Protein AF-A0A523LT31-F1 (afdb_monomer)

Mean predicted aligned error: 3.36 Å

Radius of gyration: 15.94 Å; Cα contacts (8 Å, |Δi|>4): 197; chains: 1; bounding box: 47×34×38 Å

Structure (mmCIF, N/CA/C/O backbone):
data_AF-A0A523LT31-F1
#
_entry.id   AF-A0A523LT31-F1
#
loop_
_atom_site.group_PDB
_atom_site.id
_atom_site.type_symbol
_atom_site.label_atom_id
_atom_site.label_alt_id
_atom_site.label_comp_id
_atom_site.label_asym_id
_atom_site.label_entity_id
_atom_site.label_seq_id
_atom_site.pdbx_PDB_ins_code
_atom_site.Cartn_x
_atom_site.Cartn_y
_atom_site.Cartn_z
_atom_site.occupancy
_atom_site.B_iso_or_equiv
_atom_site.auth_seq_id
_atom_site.auth_comp_id
_atom_site.auth_asym_id
_atom_site.auth_atom_id
_atom_site.pdbx_PDB_model_num
ATOM 1 N N . MET A 1 1 ? -12.543 -2.338 18.936 1.00 85.88 1 MET A N 1
ATOM 2 C CA . MET A 1 1 ? -11.211 -1.776 18.639 1.00 85.88 1 MET A CA 1
ATOM 3 C C . MET A 1 1 ? -11.388 -0.788 17.491 1.00 85.88 1 MET A C 1
ATOM 5 O O . MET A 1 1 ? -12.251 -1.069 16.662 1.00 85.88 1 MET A O 1
ATOM 9 N N . PRO A 1 2 ? -10.708 0.372 17.472 1.00 97.12 2 PRO A N 1
ATOM 10 C CA . PRO A 1 2 ? -10.739 1.282 16.323 1.00 97.12 2 PRO A CA 1
ATOM 11 C C . PRO A 1 2 ? -10.339 0.580 15.017 1.00 97.12 2 PRO A C 1
ATOM 13 O O . PRO A 1 2 ? -9.555 -0.372 15.040 1.00 97.12 2 PRO A O 1
ATOM 16 N N . ARG A 1 3 ? -10.891 1.044 13.889 1.00 98.00 3 ARG A N 1
ATOM 17 C CA . ARG A 1 3 ? -10.539 0.555 12.548 1.00 98.00 3 ARG A CA 1
ATOM 18 C C . ARG A 1 3 ? -9.826 1.655 11.780 1.00 98.00 3 ARG A C 1
ATOM 20 O O . ARG A 1 3 ? -10.287 2.796 11.763 1.00 98.00 3 ARG A O 1
ATOM 27 N N . PHE A 1 4 ? -8.753 1.284 11.105 1.00 98.62 4 PHE A N 1
ATOM 28 C CA . PHE A 1 4 ? -7.973 2.163 10.251 1.00 98.62 4 PHE A CA 1
ATOM 29 C C . PHE A 1 4 ? -7.865 1.580 8.847 1.00 98.62 4 PHE A C 1
ATOM 31 O O . PHE A 1 4 ? -8.011 0.371 8.641 1.00 98.62 4 PHE A O 1
ATOM 38 N N . VAL A 1 5 ? -7.563 2.449 7.889 1.00 98.50 5 VAL A N 1
ATOM 39 C CA . VAL A 1 5 ? -6.997 2.049 6.606 1.00 98.50 5 VAL A CA 1
ATOM 40 C C . VAL A 1 5 ? -5.638 2.708 6.408 1.00 98.50 5 VAL A C 1
ATOM 42 O O . VAL A 1 5 ? -5.495 3.911 6.629 1.00 98.50 5 VAL A O 1
ATOM 45 N N . LEU A 1 6 ? -4.651 1.923 5.985 1.00 98.62 6 LEU A N 1
ATOM 46 C CA . LEU A 1 6 ? -3.401 2.436 5.431 1.00 98.62 6 LEU A CA 1
ATOM 47 C C . LEU A 1 6 ? -3.541 2.461 3.912 1.00 98.62 6 LEU A C 1
ATOM 49 O O . LEU A 1 6 ? -3.808 1.426 3.295 1.00 98.62 6 LEU A O 1
ATOM 53 N N . ILE A 1 7 ? -3.380 3.641 3.322 1.00 98.50 7 ILE A N 1
ATOM 54 C CA . ILE A 1 7 ? -3.450 3.848 1.876 1.00 98.50 7 ILE A CA 1
ATOM 55 C C . ILE A 1 7 ? -2.063 4.210 1.366 1.00 98.50 7 ILE A C 1
ATOM 57 O O . ILE A 1 7 ? -1.440 5.120 1.907 1.00 98.50 7 ILE A O 1
ATOM 61 N N . GLY A 1 8 ? -1.617 3.547 0.299 1.00 98.12 8 GLY A N 1
ATOM 62 C CA . GLY A 1 8 ? -0.441 3.934 -0.477 1.00 98.12 8 GLY A CA 1
ATOM 63 C C . GLY A 1 8 ? -0.821 4.271 -1.917 1.00 98.12 8 GLY A C 1
ATOM 64 O O . GLY A 1 8 ? -1.510 3.500 -2.578 1.00 98.12 8 GLY A O 1
ATOM 65 N N . LEU A 1 9 ? -0.369 5.421 -2.408 1.00 98.31 9 LEU A N 1
ATOM 66 C CA . LEU A 1 9 ? -0.466 5.838 -3.807 1.00 98.31 9 LEU A CA 1
ATOM 67 C C . LEU A 1 9 ? 0.872 5.545 -4.485 1.00 98.31 9 LEU A C 1
ATOM 69 O O . LEU A 1 9 ? 1.896 6.136 -4.124 1.00 98.31 9 LEU A O 1
ATOM 73 N N . CYS A 1 10 ? 0.875 4.601 -5.418 1.00 97.94 10 CYS A N 1
ATOM 74 C CA . CYS A 1 10 ? 2.067 3.879 -5.842 1.00 97.94 10 CYS A CA 1
ATOM 75 C C . CYS A 1 10 ? 2.223 3.848 -7.368 1.00 97.94 10 CYS A C 1
ATOM 77 O O . CYS A 1 10 ? 1.265 3.644 -8.106 1.00 97.94 10 CYS A O 1
ATOM 79 N N . GLU A 1 11 ? 3.460 3.976 -7.841 1.00 98.00 11 GLU A N 1
ATOM 80 C CA . GLU A 1 11 ? 3.819 3.887 -9.260 1.00 98.00 11 GLU A CA 1
ATOM 81 C C . GLU A 1 11 ? 5.023 2.969 -9.470 1.00 98.00 11 GLU A C 1
ATOM 83 O O . GLU A 1 11 ? 5.916 2.931 -8.609 1.00 98.00 11 GLU A O 1
ATOM 88 N N . PRO A 1 12 ? 5.137 2.305 -10.635 1.00 97.50 12 PRO A N 1
ATOM 89 C CA . PRO A 1 12 ? 6.437 1.834 -11.083 1.00 97.50 12 PRO A CA 1
ATOM 90 C C . PRO A 1 12 ? 7.387 3.042 -11.221 1.00 97.50 12 PRO A C 1
ATOM 92 O O . PRO A 1 12 ? 6.965 4.105 -11.685 1.00 97.50 12 PRO A O 1
ATOM 95 N N . PRO A 1 13 ? 8.677 2.925 -10.853 1.00 96.25 13 PRO A N 1
ATOM 96 C CA . PRO A 1 13 ? 9.609 4.050 -10.986 1.00 96.25 13 PRO A CA 1
ATOM 97 C C . PRO A 1 13 ? 9.786 4.548 -12.430 1.00 96.25 13 PRO A C 1
ATOM 99 O O . PRO A 1 13 ? 10.067 5.723 -12.662 1.00 96.25 13 PRO A O 1
ATOM 102 N N . SER A 1 14 ? 9.597 3.662 -13.408 1.00 96.00 14 SER A N 1
ATOM 103 C CA . SER A 1 14 ? 9.569 3.969 -14.838 1.00 96.00 14 SER A CA 1
ATOM 104 C C . SER A 1 14 ? 8.782 2.896 -15.599 1.00 96.00 14 SER A C 1
ATOM 106 O O . SER A 1 14 ? 8.530 1.815 -15.065 1.00 96.00 14 SER A O 1
ATOM 108 N N . ALA A 1 15 ? 8.422 3.165 -16.860 1.00 94.94 15 ALA A N 1
ATOM 109 C CA . ALA A 1 15 ? 7.714 2.196 -17.703 1.00 94.94 15 ALA A CA 1
ATOM 110 C C . ALA A 1 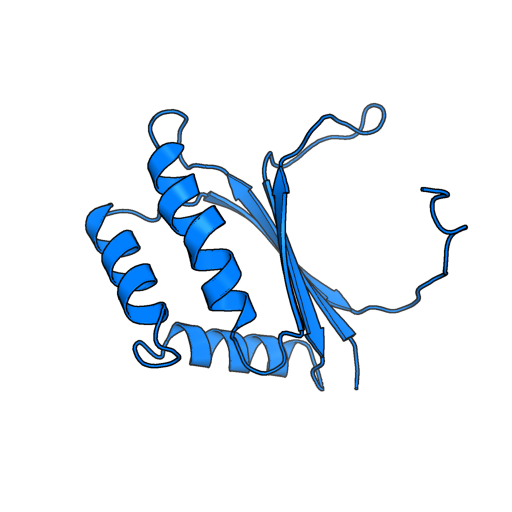15 ? 8.504 0.884 -17.892 1.00 94.94 15 ALA A C 1
ATOM 112 O O . ALA A 1 15 ? 7.926 -0.199 -17.812 1.00 94.94 15 ALA A O 1
ATOM 113 N N . ASP A 1 16 ? 9.830 0.967 -18.047 1.00 96.31 16 ASP A N 1
ATOM 114 C CA . ASP A 1 16 ? 10.705 -0.203 -18.221 1.00 96.31 16 ASP A CA 1
ATOM 115 C C . ASP A 1 16 ? 10.815 -1.063 -16.948 1.00 96.31 16 ASP A C 1
ATOM 117 O O . ASP A 1 16 ? 11.224 -2.223 -16.999 1.00 96.31 16 ASP A O 1
ATOM 121 N N . GLN A 1 17 ? 10.417 -0.519 -15.794 1.00 96.12 17 GLN A N 1
ATOM 122 C CA . GLN A 1 17 ? 10.434 -1.208 -14.503 1.00 96.12 17 GLN A CA 1
ATOM 123 C C . GLN A 1 17 ? 9.063 -1.759 -14.090 1.00 96.12 17 GLN A C 1
ATOM 125 O O . GLN A 1 17 ? 8.937 -2.275 -12.980 1.00 96.12 17 GLN A O 1
ATOM 130 N N . GLN A 1 18 ? 8.052 -1.726 -14.969 1.00 97.62 18 GLN A N 1
ATOM 131 C CA . GLN A 1 18 ? 6.713 -2.249 -14.667 1.00 97.62 18 GLN A CA 1
ATOM 132 C C . GLN A 1 18 ? 6.748 -3.709 -14.199 1.00 97.62 18 GLN A C 1
ATOM 134 O O . GLN A 1 18 ? 6.148 -4.030 -13.185 1.00 97.62 18 GLN A O 1
ATOM 139 N N . ALA A 1 19 ? 7.498 -4.583 -14.878 1.00 97.44 19 ALA A N 1
ATOM 140 C CA . ALA A 1 19 ? 7.566 -5.996 -14.500 1.00 97.44 19 ALA A CA 1
ATOM 141 C C . ALA A 1 19 ? 8.196 -6.212 -13.110 1.00 97.44 19 ALA A C 1
ATOM 143 O O . ALA A 1 19 ? 7.804 -7.122 -12.387 1.00 97.44 19 ALA A O 1
ATOM 144 N N . GLN A 1 20 ? 9.156 -5.364 -12.725 1.00 97.38 20 GLN A N 1
ATOM 145 C CA . GLN A 1 20 ? 9.793 -5.416 -11.404 1.00 97.38 20 GLN A CA 1
ATOM 146 C C . GLN A 1 20 ? 8.827 -4.934 -10.320 1.00 97.38 20 GLN A C 1
ATOM 148 O O . GLN A 1 20 ? 8.725 -5.546 -9.259 1.00 97.38 20 GLN A O 1
ATOM 153 N N . PHE A 1 21 ? 8.096 -3.854 -10.614 1.00 98.12 21 PHE A N 1
ATOM 154 C CA . PHE A 1 21 ? 7.019 -3.351 -9.772 1.00 98.12 21 PHE A CA 1
ATOM 155 C C . PHE A 1 21 ? 5.920 -4.403 -9.596 1.00 98.12 21 PHE A C 1
ATOM 157 O O . PHE A 1 21 ? 5.518 -4.662 -8.471 1.00 98.12 21 PHE A O 1
ATOM 164 N N . ASP A 1 22 ? 5.471 -5.064 -10.661 1.00 98.19 22 ASP A N 1
ATOM 165 C CA . ASP A 1 22 ? 4.440 -6.101 -10.567 1.00 98.19 22 ASP A CA 1
ATOM 166 C C . ASP A 1 22 ? 4.930 -7.283 -9.711 1.00 98.19 22 ASP A C 1
ATOM 168 O O . ASP A 1 22 ? 4.264 -7.668 -8.749 1.00 98.19 22 ASP A O 1
ATOM 172 N N . GLU A 1 23 ? 6.139 -7.793 -9.981 1.00 98.00 23 GLU A N 1
ATOM 173 C CA . GLU A 1 23 ? 6.714 -8.932 -9.249 1.00 98.00 23 GLU A CA 1
ATOM 174 C C . GLU A 1 23 ? 6.926 -8.625 -7.759 1.00 98.00 23 GLU A C 1
ATOM 176 O O . GLU A 1 23 ? 6.725 -9.499 -6.911 1.00 98.00 23 GLU A O 1
ATOM 181 N N . TRP A 1 24 ? 7.381 -7.418 -7.422 1.00 98.00 24 TRP A N 1
ATOM 182 C CA . TRP A 1 24 ? 7.689 -7.064 -6.039 1.00 98.00 24 TRP A CA 1
ATOM 183 C C . TRP A 1 24 ? 6.507 -6.449 -5.306 1.00 98.00 24 TRP A C 1
ATOM 185 O O . TRP A 1 24 ? 6.172 -6.894 -4.213 1.00 98.00 24 TRP A O 1
ATOM 195 N N . PHE A 1 25 ? 5.874 -5.427 -5.875 1.00 97.94 25 PHE A N 1
ATOM 196 C CA . PHE A 1 25 ? 4.797 -4.698 -5.220 1.00 97.94 25 PHE A CA 1
ATOM 197 C C . PHE A 1 25 ? 3.497 -5.499 -5.268 1.00 97.94 25 PHE A C 1
ATOM 199 O O . PHE A 1 25 ? 3.009 -5.917 -4.221 1.00 97.94 25 PHE A O 1
ATOM 206 N N . VAL A 1 26 ? 2.966 -5.751 -6.468 1.00 97.81 26 VAL A N 1
ATOM 207 C CA . VAL A 1 26 ? 1.631 -6.348 -6.659 1.00 97.81 26 VAL A CA 1
ATOM 208 C C . VAL A 1 26 ? 1.580 -7.784 -6.135 1.00 97.81 26 VAL A C 1
ATOM 210 O O . VAL A 1 26 ? 0.677 -8.119 -5.368 1.00 97.81 26 VAL A O 1
ATOM 213 N N . ASP A 1 27 ? 2.567 -8.605 -6.494 1.00 97.19 27 ASP A N 1
ATOM 214 C CA . ASP A 1 27 ? 2.551 -10.041 -6.199 1.00 97.19 27 ASP A CA 1
ATOM 215 C C . ASP A 1 27 ? 3.094 -10.406 -4.810 1.00 97.19 27 ASP A C 1
ATOM 217 O O . ASP A 1 27 ? 2.819 -11.502 -4.320 1.00 97.19 27 ASP A O 1
ATOM 221 N N . GLN A 1 28 ? 3.897 -9.539 -4.178 1.00 97.56 28 GLN A N 1
ATOM 222 C CA . GLN A 1 28 ? 4.602 -9.889 -2.935 1.00 97.56 28 GLN A CA 1
ATOM 223 C C . GLN A 1 28 ? 4.381 -8.886 -1.802 1.00 97.56 28 GLN A C 1
ATOM 225 O O . GLN A 1 28 ? 3.985 -9.294 -0.713 1.00 97.56 28 GLN A O 1
ATOM 230 N N . HIS A 1 29 ? 4.615 -7.592 -2.022 1.00 97.62 29 HIS A N 1
ATOM 231 C CA . HIS A 1 29 ? 4.591 -6.572 -0.969 1.00 97.62 29 HIS A CA 1
ATOM 232 C C . HIS A 1 29 ? 3.211 -6.423 -0.320 1.00 97.62 29 HIS A C 1
ATOM 234 O O . HIS A 1 29 ? 3.108 -6.291 0.903 1.00 97.62 29 HIS A O 1
ATOM 240 N N . ILE A 1 30 ? 2.146 -6.484 -1.129 1.00 98.06 30 ILE A N 1
ATOM 241 C CA . ILE A 1 30 ? 0.770 -6.413 -0.621 1.00 98.06 30 ILE A CA 1
ATOM 242 C C . ILE A 1 30 ? 0.460 -7.605 0.282 1.00 98.06 30 ILE A C 1
ATOM 244 O O . ILE A 1 30 ? -0.113 -7.426 1.357 1.00 98.06 30 ILE A O 1
ATOM 248 N N . GLU A 1 31 ? 0.848 -8.819 -0.120 1.00 98.06 31 GLU A N 1
ATOM 249 C CA . GLU A 1 31 ? 0.652 -10.002 0.720 1.00 98.06 31 GLU A CA 1
ATOM 250 C C . GLU A 1 31 ? 1.496 -9.909 1.994 1.00 98.06 31 GLU A C 1
ATOM 252 O O . GLU A 1 31 ? 0.970 -10.128 3.082 1.00 98.06 31 GLU A O 1
ATOM 257 N N . ASP A 1 32 ? 2.773 -9.551 1.865 1.00 97.88 32 ASP A N 1
ATOM 258 C CA . ASP A 1 32 ? 3.719 -9.429 2.975 1.00 97.88 32 ASP A CA 1
ATOM 259 C C . ASP A 1 32 ? 3.209 -8.483 4.064 1.00 97.88 32 ASP A C 1
ATOM 261 O O . ASP A 1 32 ? 3.171 -8.852 5.239 1.00 97.88 32 ASP A O 1
ATOM 265 N N . THR A 1 33 ? 2.726 -7.309 3.662 1.00 97.88 33 THR A N 1
ATOM 266 C CA . THR A 1 33 ? 2.134 -6.324 4.573 1.00 97.88 33 THR A CA 1
ATOM 267 C C . THR A 1 33 ? 0.819 -6.834 5.165 1.00 97.88 33 THR A C 1
ATOM 269 O O . THR A 1 33 ? 0.584 -6.696 6.361 1.00 97.88 33 THR A O 1
ATOM 272 N N . ALA A 1 34 ? -0.023 -7.506 4.373 1.00 98.12 34 ALA A N 1
ATOM 273 C CA . ALA A 1 34 ? -1.286 -8.073 4.852 1.00 98.12 34 ALA A CA 1
ATOM 274 C C . ALA A 1 34 ? -1.117 -9.226 5.859 1.00 98.12 34 ALA A C 1
ATOM 276 O O . ALA A 1 34 ? -2.090 -9.605 6.508 1.00 98.12 34 ALA A O 1
ATOM 277 N N . LYS A 1 35 ? 0.078 -9.821 5.973 1.00 98.31 35 LYS A N 1
ATOM 278 C CA . LYS A 1 35 ? 0.387 -10.832 6.999 1.00 98.31 35 LYS A CA 1
ATOM 279 C C . LYS A 1 35 ? 0.813 -10.233 8.341 1.00 98.31 35 LYS A C 1
ATOM 281 O O . LYS A 1 35 ? 0.921 -10.987 9.307 1.00 98.31 35 LYS A O 1
ATOM 286 N N . CYS A 1 36 ? 1.037 -8.922 8.408 1.00 98.25 36 CYS A N 1
ATOM 287 C CA . CYS A 1 36 ? 1.359 -8.221 9.643 1.00 98.25 36 CYS A CA 1
ATOM 288 C C . CYS A 1 36 ? 0.245 -8.416 10.696 1.00 98.25 36 CYS A C 1
ATOM 290 O O . CYS A 1 36 ? -0.940 -8.391 10.349 1.00 98.25 36 CYS A O 1
ATOM 292 N N . PRO A 1 37 ? 0.575 -8.611 11.988 1.00 96.75 37 PRO A N 1
ATOM 293 C CA . PRO A 1 37 ? -0.425 -8.610 13.048 1.00 96.75 37 PRO A CA 1
ATOM 294 C C . PRO A 1 37 ? -1.292 -7.350 12.987 1.00 96.75 37 PRO A C 1
ATOM 296 O O . PRO A 1 37 ? -0.795 -6.277 12.668 1.00 96.75 37 PRO A O 1
ATOM 299 N N . ASN A 1 38 ? -2.579 -7.484 13.318 1.00 95.44 38 ASN A N 1
ATOM 300 C CA . ASN A 1 38 ? -3.598 -6.423 13.266 1.00 95.44 38 ASN A CA 1
ATOM 301 C C . ASN A 1 38 ? -4.094 -6.043 11.856 1.00 95.44 38 ASN A C 1
ATOM 303 O O . ASN A 1 38 ? -5.113 -5.358 11.743 1.00 95.44 38 ASN A O 1
ATOM 307 N N . PHE A 1 39 ? -3.448 -6.519 10.787 1.00 98.25 39 PHE A N 1
ATOM 308 C CA . PHE A 1 39 ? -3.914 -6.318 9.415 1.00 98.25 39 PHE A CA 1
ATOM 309 C C . PHE A 1 39 ? -4.965 -7.375 9.060 1.00 98.25 39 PHE A C 1
ATOM 311 O O . PHE A 1 39 ? -4.748 -8.579 9.174 1.00 98.25 39 PHE A O 1
ATOM 318 N N . ILE A 1 40 ? -6.136 -6.912 8.630 1.00 98.12 40 ILE A N 1
ATOM 319 C CA . ILE A 1 40 ? -7.299 -7.747 8.305 1.00 98.12 40 ILE A CA 1
ATOM 320 C C . ILE A 1 40 ? -7.238 -8.182 6.843 1.00 98.12 40 ILE A C 1
ATOM 322 O O . ILE A 1 40 ? -7.533 -9.329 6.501 1.00 98.12 40 ILE A O 1
ATOM 326 N N . ARG A 1 41 ? -6.887 -7.240 5.964 1.00 98.38 41 ARG A N 1
ATOM 327 C CA . ARG A 1 41 ? -6.870 -7.437 4.517 1.00 98.38 41 ARG A CA 1
ATOM 328 C C . ARG A 1 41 ? -5.943 -6.422 3.869 1.00 98.38 41 ARG A C 1
ATOM 330 O O . ARG A 1 41 ? -6.061 -5.238 4.149 1.00 98.38 41 ARG A O 1
ATOM 337 N N . GLY A 1 42 ? -5.090 -6.881 2.958 1.00 98.50 42 GLY A N 1
ATOM 338 C CA . GLY A 1 42 ? -4.426 -6.028 1.974 1.00 98.50 42 GLY A CA 1
ATOM 339 C C . GLY A 1 42 ? -5.072 -6.178 0.605 1.00 98.50 42 GLY A C 1
ATOM 340 O O . GLY A 1 42 ? -5.594 -7.238 0.250 1.00 98.50 42 GLY A O 1
ATOM 341 N N . SER A 1 43 ? -5.092 -5.107 -0.169 1.00 98.62 43 SER A N 1
ATOM 342 C CA . SER A 1 43 ? -5.567 -5.096 -1.549 1.00 98.62 43 SER A CA 1
ATOM 343 C C . SER A 1 43 ? -4.786 -4.057 -2.338 1.00 98.62 43 SER A C 1
ATOM 345 O O . SER A 1 43 ? -4.367 -3.040 -1.792 1.00 98.62 43 SER A O 1
ATOM 347 N N . VAL A 1 44 ? -4.599 -4.312 -3.628 1.00 98.56 44 VAL A N 1
ATOM 348 C CA . VAL A 1 44 ? -4.049 -3.340 -4.571 1.00 98.56 44 VAL A CA 1
ATOM 349 C C . VAL A 1 44 ? -5.013 -3.178 -5.728 1.00 98.56 44 VAL A C 1
ATOM 351 O O . VAL A 1 44 ? -5.590 -4.147 -6.221 1.00 98.56 44 VAL A O 1
ATOM 354 N N . PHE A 1 45 ? -5.204 -1.934 -6.135 1.00 98.44 45 PHE A N 1
ATOM 355 C CA . PHE A 1 45 ? -6.098 -1.535 -7.203 1.00 98.44 45 PHE A CA 1
ATOM 356 C C . PHE A 1 45 ? -5.295 -0.801 -8.261 1.00 98.44 45 PHE A C 1
ATOM 358 O O . PHE A 1 45 ? -4.413 -0.006 -7.943 1.00 98.44 45 PHE A O 1
ATOM 365 N N . LYS A 1 46 ? -5.638 -1.048 -9.522 1.00 98.12 46 LYS A N 1
ATOM 366 C CA . LYS A 1 46 ? -5.134 -0.283 -10.656 1.00 98.12 46 LYS A CA 1
ATOM 367 C C . LYS A 1 46 ? -6.183 0.738 -11.074 1.00 98.12 46 LYS A C 1
ATOM 369 O O . LYS A 1 46 ? -7.356 0.390 -11.242 1.00 98.12 46 LYS A O 1
ATOM 374 N N . LEU A 1 47 ? -5.766 1.984 -11.264 1.00 97.75 47 LEU A N 1
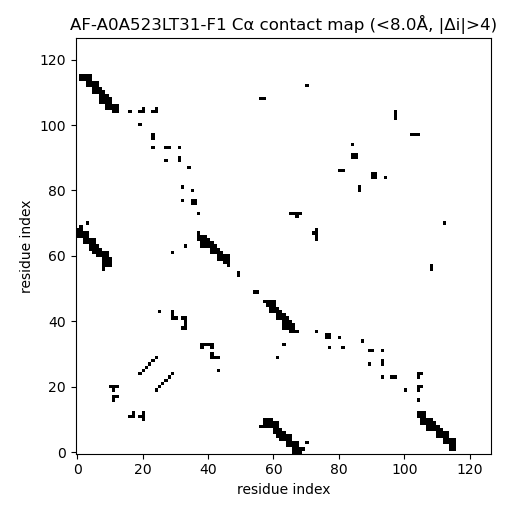ATOM 375 C CA . LEU A 1 47 ? -6.616 3.041 -11.792 1.00 97.75 47 LEU A CA 1
ATOM 376 C C . LEU A 1 47 ? -7.155 2.621 -13.164 1.00 97.75 47 LEU A C 1
ATOM 378 O O . LEU A 1 47 ? -6.393 2.324 -14.082 1.00 97.75 47 LEU A O 1
ATOM 382 N N . SER A 1 48 ? -8.480 2.601 -13.295 1.00 97.19 48 SER A N 1
ATOM 383 C CA . SER A 1 48 ? -9.162 2.263 -14.554 1.00 97.19 48 SER A CA 1
ATOM 384 C C . SER A 1 48 ? -9.711 3.490 -15.290 1.00 97.19 48 SER A C 1
ATOM 386 O O . SER A 1 48 ? -10.143 3.382 -16.432 1.00 97.19 48 SER A O 1
ATOM 388 N N . GLY A 1 49 ? -9.687 4.660 -14.650 1.00 94.62 49 GLY A N 1
ATOM 389 C CA . GLY A 1 49 ? -10.119 5.929 -15.223 1.00 94.62 49 GLY A CA 1
ATOM 390 C C . GLY A 1 49 ? -10.368 6.981 -14.139 1.00 94.62 49 GLY A C 1
ATOM 391 O O . GLY A 1 49 ? -10.529 6.619 -12.970 1.00 94.62 49 GLY A O 1
ATOM 392 N N . PRO A 1 50 ? -10.385 8.273 -14.503 1.00 94.81 50 PRO A N 1
ATOM 393 C CA . PRO A 1 50 ? -10.723 9.348 -13.580 1.00 94.81 50 PRO A CA 1
ATOM 394 C C . PRO A 1 50 ? -12.215 9.330 -13.226 1.00 94.81 50 PRO A C 1
ATOM 396 O O . PRO A 1 50 ? -13.051 8.804 -13.966 1.00 94.81 50 PRO A O 1
ATOM 399 N N . HIS A 1 51 ? -12.556 9.945 -12.097 1.00 92.75 51 HIS A N 1
ATOM 400 C CA . HIS A 1 51 ? -13.936 10.260 -11.750 1.00 92.75 51 HIS A CA 1
ATOM 401 C C . HIS A 1 51 ? -14.176 11.755 -11.958 1.00 92.75 51 HIS A C 1
ATOM 403 O O . HIS A 1 51 ? -13.553 12.574 -11.281 1.00 92.75 51 HIS A O 1
ATOM 409 N N . LEU A 1 52 ? -15.093 12.095 -12.872 1.00 93.62 52 LEU A N 1
ATOM 410 C CA . LEU A 1 52 ? -15.309 13.475 -13.326 1.00 93.62 52 LEU A CA 1
ATOM 411 C C . LEU A 1 52 ? -13.983 14.092 -13.821 1.00 93.62 52 LEU A C 1
ATOM 413 O O . LEU A 1 52 ? -13.141 13.382 -14.367 1.00 93.62 52 LEU A O 1
ATOM 417 N N . ASP A 1 53 ? -13.795 15.391 -13.595 1.00 92.25 53 ASP A N 1
ATOM 418 C CA . ASP A 1 53 ? -12.580 16.135 -13.941 1.00 92.25 53 ASP A CA 1
ATOM 419 C C . ASP A 1 53 ? -11.570 16.189 -12.775 1.00 92.25 53 ASP A C 1
ATOM 421 O O . ASP A 1 53 ? -10.736 17.092 -12.696 1.00 92.25 53 ASP A O 1
ATOM 425 N N . GLY A 1 54 ? -11.674 15.259 -11.819 1.00 89.94 54 GLY A N 1
ATOM 426 C CA . GLY A 1 54 ? -10.770 15.188 -10.673 1.00 89.94 54 GLY A CA 1
ATOM 427 C C . GLY A 1 54 ? -9.361 14.733 -11.061 1.00 89.94 54 GLY A C 1
ATOM 428 O O . GLY A 1 54 ? -9.188 13.872 -11.925 1.00 89.94 54 GLY A O 1
ATOM 429 N N . GLU A 1 55 ? -8.345 15.275 -10.383 1.00 92.44 55 GLU A N 1
ATOM 430 C CA . GLU A 1 55 ? -6.960 14.833 -10.555 1.00 92.44 55 GLU A CA 1
ATOM 431 C C . GLU A 1 55 ? -6.774 13.3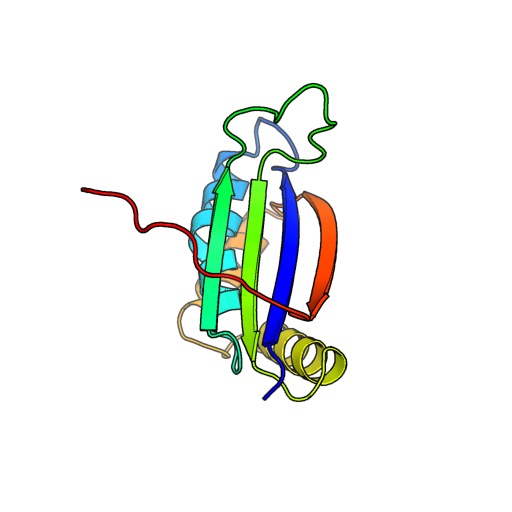99 -10.042 1.00 92.44 55 GLU A C 1
ATOM 433 O O . GLU A 1 55 ? -7.129 13.063 -8.910 1.00 92.44 55 GLU A O 1
ATOM 438 N N . THR A 1 56 ? -6.158 12.554 -10.868 1.00 93.88 56 THR A N 1
ATOM 439 C CA . THR A 1 56 ? -5.715 11.216 -10.475 1.00 93.88 56 THR A CA 1
ATOM 440 C C . THR A 1 56 ? -4.219 11.242 -10.191 1.00 93.88 56 THR A C 1
ATOM 442 O O . THR A 1 56 ? -3.406 11.283 -11.112 1.00 93.88 56 THR A O 1
ATOM 445 N N . VAL A 1 57 ? -3.861 11.207 -8.908 1.00 93.31 57 VAL A N 1
ATOM 446 C CA . VAL A 1 57 ? -2.471 11.366 -8.444 1.00 93.31 57 VAL A CA 1
ATOM 447 C C . VAL A 1 57 ? -1.610 10.128 -8.718 1.00 93.31 57 VAL A C 1
ATOM 449 O O . VAL A 1 57 ? -0.389 10.242 -8.830 1.00 93.31 57 VAL A O 1
ATOM 452 N N . SER A 1 58 ? -2.224 8.940 -8.807 1.00 97.00 58 SER A N 1
ATOM 453 C CA . SER A 1 58 ? -1.491 7.696 -9.029 1.00 97.00 58 SER A CA 1
ATOM 454 C C . SER A 1 58 ? -2.295 6.606 -9.751 1.00 97.00 58 SER A C 1
ATOM 456 O O . SER A 1 58 ? -3.517 6.529 -9.623 1.00 97.00 58 SER A O 1
ATOM 458 N N . GLY A 1 59 ? -1.592 5.760 -10.504 1.00 97.25 59 GLY A N 1
ATOM 459 C CA . GLY A 1 59 ? -2.064 4.614 -11.264 1.00 97.25 59 GLY A CA 1
ATOM 460 C C . GLY A 1 59 ? -2.267 3.344 -10.440 1.00 97.25 59 GLY A C 1
ATOM 461 O O . GLY A 1 59 ? -3.027 2.481 -10.881 1.00 97.25 59 GLY A O 1
ATOM 462 N N . TYR A 1 60 ? -1.667 3.230 -9.250 1.00 98.44 60 TYR A N 1
ATOM 463 C CA . TYR A 1 60 ? -1.959 2.148 -8.307 1.00 98.44 60 TYR A CA 1
ATOM 464 C C . TYR A 1 60 ? -2.273 2.677 -6.907 1.00 98.44 60 TYR A C 1
ATOM 466 O O . TYR A 1 60 ? -1.696 3.658 -6.437 1.00 98.44 60 TYR A O 1
ATOM 474 N N . LEU A 1 61 ? -3.185 1.984 -6.226 1.00 98.25 61 LEU A N 1
ATOM 475 C CA . LEU A 1 61 ? -3.561 2.238 -4.840 1.00 98.25 61 LEU A CA 1
ATOM 476 C C . LEU A 1 61 ? -3.447 0.941 -4.045 1.00 98.25 61 LEU A C 1
ATOM 478 O O . LEU A 1 61 ? -4.126 -0.032 -4.372 1.00 98.25 61 LEU A O 1
ATOM 482 N N . SER A 1 62 ? -2.625 0.920 -2.999 1.00 98.56 62 SER A N 1
ATOM 483 C CA . SER A 1 62 ? -2.696 -0.107 -1.960 1.00 98.56 62 SER A CA 1
ATOM 484 C C . SER A 1 62 ? -3.649 0.335 -0.855 1.00 98.56 62 SER A C 1
ATOM 486 O O . SER A 1 62 ? -3.717 1.512 -0.500 1.00 98.56 62 SER A O 1
ATOM 488 N N . LEU A 1 63 ? -4.410 -0.619 -0.332 1.00 98.69 63 LEU A N 1
ATOM 489 C CA . LEU A 1 63 ? -5.326 -0.430 0.781 1.00 98.69 63 LEU A CA 1
ATOM 490 C C . LEU A 1 63 ? -5.146 -1.586 1.750 1.00 98.69 63 LEU A C 1
ATOM 492 O O . LEU A 1 63 ? -5.310 -2.748 1.370 1.00 98.69 63 LEU A O 1
ATOM 496 N N . TYR A 1 64 ? -4.862 -1.254 3.001 1.00 98.75 64 TYR A N 1
ATOM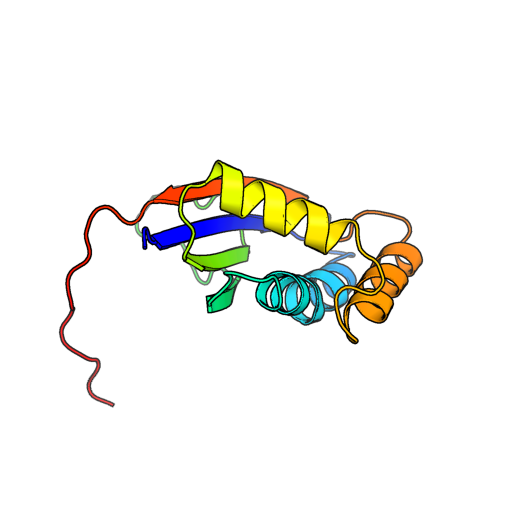 497 C CA . TYR A 1 64 ? -4.817 -2.217 4.086 1.00 98.75 64 TYR A CA 1
ATOM 498 C C . TYR A 1 64 ? -5.846 -1.862 5.143 1.00 98.75 64 TYR A C 1
ATOM 500 O O . TYR A 1 64 ? -5.809 -0.766 5.690 1.00 98.75 64 TYR A O 1
ATOM 508 N N . GLU A 1 65 ? -6.752 -2.785 5.437 1.00 98.62 65 GLU A N 1
ATOM 509 C CA . GLU A 1 65 ? -7.684 -2.673 6.557 1.00 98.62 65 GLU A CA 1
ATOM 510 C C . GLU A 1 65 ? -7.004 -3.162 7.834 1.00 98.62 65 GLU A C 1
ATOM 512 O O . GLU A 1 65 ? -6.449 -4.264 7.851 1.00 98.62 65 GLU A O 1
ATOM 517 N N . VAL A 1 66 ? -7.069 -2.372 8.905 1.00 98.62 66 VAL A N 1
ATOM 518 C CA . VAL A 1 66 ? -6.339 -2.632 10.153 1.00 98.62 66 VAL A CA 1
ATOM 519 C C . VAL A 1 66 ? -7.242 -2.393 11.361 1.00 98.62 66 VAL A C 1
ATOM 521 O O . VAL A 1 66 ? -8.026 -1.443 11.388 1.00 98.62 66 VAL A O 1
ATOM 524 N N . GLU A 1 67 ? -7.122 -3.241 12.377 1.00 98.38 67 GLU A N 1
ATOM 525 C CA . GLU A 1 67 ? -7.750 -3.053 13.689 1.00 98.38 67 GLU A CA 1
ATOM 526 C C . GLU A 1 67 ? -6.681 -2.917 14.764 1.00 98.38 67 GLU A C 1
ATOM 528 O O . GLU A 1 67 ? -5.973 -3.871 15.064 1.00 98.38 67 GLU A O 1
ATOM 533 N N . ALA A 1 68 ? -6.568 -1.731 15.357 1.00 97.94 68 ALA A N 1
ATOM 534 C CA . ALA A 1 68 ? -5.551 -1.440 16.361 1.00 97.94 68 ALA A CA 1
ATOM 535 C C . ALA A 1 68 ? -6.079 -0.451 17.414 1.00 97.94 68 ALA A C 1
ATOM 537 O O . ALA A 1 68 ? -7.043 0.270 17.152 1.00 97.94 68 ALA A O 1
ATOM 538 N N . PRO A 1 69 ? -5.470 -0.381 18.611 1.00 97.88 69 PRO A N 1
ATOM 539 C CA . PRO A 1 69 ? -5.827 0.614 19.623 1.00 97.88 69 PRO A CA 1
ATOM 540 C C . PRO A 1 69 ? -5.614 2.073 19.184 1.00 97.88 69 PRO A C 1
ATOM 542 O O . PRO A 1 69 ? -6.381 2.935 19.607 1.00 97.88 69 PRO A O 1
ATOM 545 N N . SER A 1 70 ? -4.601 2.349 18.354 1.00 98.19 70 SER A N 1
ATOM 546 C CA . SER A 1 70 ? -4.306 3.666 17.769 1.00 98.19 7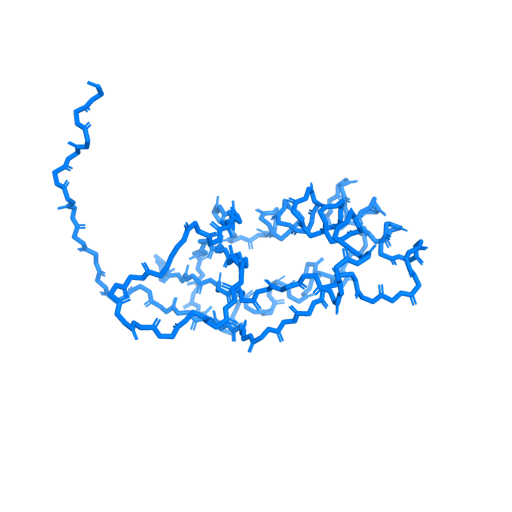0 SER A CA 1
ATOM 547 C C . SER A 1 70 ? -3.496 3.524 16.471 1.00 98.19 70 SER A C 1
ATOM 549 O O . SER A 1 70 ? -3.006 2.429 16.174 1.00 98.19 70 SER A O 1
ATOM 551 N N . TYR A 1 71 ? -3.330 4.616 15.709 1.00 97.12 71 TYR A N 1
ATOM 552 C CA . TYR A 1 71 ? -2.478 4.587 14.514 1.00 97.12 71 TYR A CA 1
ATOM 553 C C . TYR A 1 71 ? -0.999 4.403 14.885 1.00 97.12 71 TYR A C 1
ATOM 555 O O . TYR A 1 71 ? -0.287 3.714 14.166 1.00 97.12 71 TYR A O 1
ATOM 563 N N . GLU A 1 72 ? -0.536 4.958 16.011 1.00 98.38 72 GLU A N 1
ATOM 564 C CA . GLU A 1 72 ? 0.851 4.799 16.466 1.00 98.38 72 GLU A CA 1
ATOM 565 C C . GLU A 1 72 ? 1.178 3.335 16.757 1.00 98.38 72 GLU A C 1
ATOM 567 O O . GLU A 1 72 ? 2.260 2.862 16.420 1.00 98.38 72 GLU A O 1
ATOM 572 N N . GLU A 1 73 ? 0.236 2.604 17.354 1.00 98.19 73 GLU A N 1
ATOM 573 C CA . GLU A 1 73 ? 0.407 1.179 17.621 1.00 98.19 73 GLU A CA 1
ATOM 574 C C . GLU A 1 73 ? 0.395 0.360 16.324 1.00 98.19 73 GLU A C 1
ATOM 576 O O . GLU A 1 73 ? 1.207 -0.551 16.166 1.00 98.19 73 GLU A O 1
ATOM 581 N N . ALA A 1 74 ? -0.479 0.702 15.372 1.00 97.94 74 ALA A N 1
ATOM 582 C CA . ALA A 1 74 ? -0.492 0.065 14.057 1.00 97.94 74 ALA A CA 1
ATOM 583 C C . ALA A 1 74 ? 0.826 0.295 13.295 1.00 97.94 74 ALA A C 1
ATOM 585 O O . ALA A 1 74 ? 1.404 -0.652 12.762 1.00 97.94 74 ALA A O 1
ATOM 586 N N . GLU A 1 75 ? 1.326 1.532 13.297 1.00 98.25 75 GLU A N 1
ATOM 587 C CA . GLU A 1 75 ? 2.589 1.929 12.670 1.00 98.25 75 GLU A CA 1
ATOM 588 C C . GLU A 1 75 ? 3.787 1.233 13.329 1.00 98.25 75 GLU A C 1
ATOM 590 O O . GLU A 1 75 ? 4.652 0.693 12.642 1.00 98.25 75 GLU A O 1
ATOM 595 N N . ARG A 1 76 ? 3.828 1.175 14.666 1.00 98.50 76 ARG A N 1
ATOM 596 C CA . ARG A 1 76 ? 4.877 0.465 15.411 1.00 98.50 76 ARG A CA 1
ATOM 597 C C . ARG A 1 76 ? 4.925 -1.016 15.033 1.00 98.50 76 ARG A C 1
ATOM 599 O O . ARG A 1 76 ? 5.996 -1.528 14.717 1.00 98.50 76 ARG A O 1
ATOM 606 N N . VAL A 1 77 ? 3.775 -1.691 15.043 1.00 98.25 77 VAL A N 1
ATOM 607 C CA . VAL A 1 77 ? 3.671 -3.120 14.703 1.00 98.25 77 VAL A CA 1
ATOM 608 C C . VAL A 1 77 ? 4.061 -3.375 13.246 1.00 98.25 77 VAL A C 1
ATOM 610 O O . VAL A 1 77 ? 4.764 -4.348 12.970 1.00 98.25 77 VAL A O 1
ATOM 613 N N . LEU A 1 78 ? 3.660 -2.498 12.320 1.00 98.25 78 LEU A N 1
ATOM 614 C CA . LEU A 1 78 ? 4.060 -2.592 10.916 1.00 98.25 78 LEU A CA 1
ATOM 615 C C . LEU A 1 78 ? 5.576 -2.448 10.745 1.00 98.25 78 LEU A C 1
ATOM 617 O O . LEU A 1 78 ? 6.183 -3.249 10.035 1.00 98.25 78 LEU A O 1
ATOM 621 N N . ASN A 1 79 ? 6.192 -1.470 11.406 1.00 98.19 79 ASN A N 1
ATOM 622 C CA . ASN A 1 79 ? 7.635 -1.254 11.319 1.00 98.19 79 ASN A CA 1
ATOM 623 C C . ASN A 1 79 ? 8.417 -2.444 11.896 1.00 98.19 79 ASN A C 1
ATOM 625 O O . ASN A 1 79 ? 9.293 -2.983 11.225 1.00 98.19 79 ASN A O 1
ATOM 629 N N . GLU A 1 80 ? 8.032 -2.953 13.0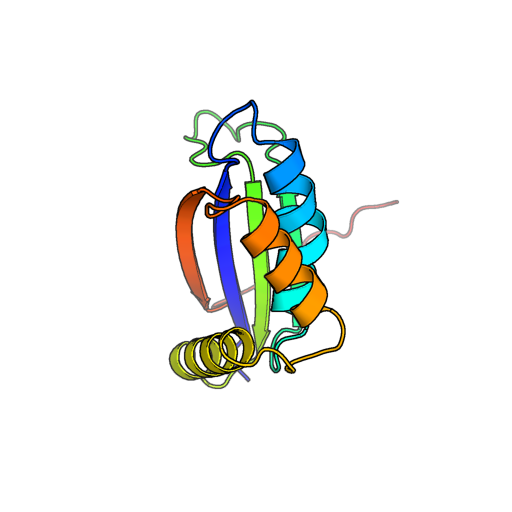71 1.00 98.19 80 GLU A N 1
ATOM 630 C CA . GLU A 1 80 ? 8.640 -4.163 13.652 1.00 98.19 80 GLU A CA 1
ATOM 631 C C . GLU A 1 80 ? 8.478 -5.396 12.749 1.00 98.19 80 GLU A C 1
ATOM 633 O O . GLU A 1 80 ? 9.385 -6.225 12.637 1.00 98.19 80 GLU A O 1
ATOM 638 N N . TRP A 1 81 ? 7.327 -5.522 12.082 1.00 97.69 81 TRP A N 1
ATOM 639 C CA . TRP A 1 81 ? 7.079 -6.579 11.106 1.00 97.69 81 TRP A CA 1
ATOM 640 C C . TRP A 1 81 ? 8.006 -6.474 9.893 1.00 97.69 81 TRP A C 1
ATOM 642 O O . TRP A 1 81 ? 8.575 -7.477 9.460 1.00 97.69 81 TRP A O 1
ATOM 652 N N . GLN A 1 82 ? 8.173 -5.269 9.349 1.00 95.00 82 GLN A N 1
ATOM 653 C CA . GLN A 1 82 ? 9.036 -5.029 8.196 1.00 95.00 82 GLN A CA 1
ATOM 654 C C . GLN A 1 82 ? 10.521 -5.208 8.549 1.00 95.00 82 GLN A C 1
ATOM 656 O O . GLN A 1 82 ? 11.277 -5.763 7.747 1.00 95.00 82 GLN A O 1
ATOM 661 N N . ASP A 1 83 ? 10.939 -4.843 9.754 1.00 96.19 83 ASP A N 1
ATOM 662 C CA . ASP A 1 83 ? 12.324 -5.018 10.198 1.00 96.19 83 ASP A CA 1
ATOM 663 C C . ASP A 1 83 ? 12.689 -6.487 10.469 1.00 96.19 83 ASP A C 1
ATOM 665 O O . ASP A 1 83 ? 13.867 -6.849 10.460 1.00 96.19 83 ASP A O 1
ATOM 669 N N . ASN A 1 84 ? 11.701 -7.365 10.668 1.00 96.81 84 ASN A N 1
ATOM 670 C CA . ASN A 1 84 ? 11.929 -8.780 10.935 1.00 96.81 84 ASN A CA 1
ATOM 671 C C . ASN A 1 84 ? 12.013 -9.614 9.632 1.00 96.81 84 ASN A C 1
ATOM 673 O O . ASN A 1 84 ? 10.985 -9.900 9.011 1.00 96.81 84 ASN A O 1
ATOM 677 N N . PRO A 1 85 ? 13.198 -10.114 9.225 1.00 94.94 85 PRO A N 1
ATOM 678 C CA . PRO A 1 85 ? 13.345 -10.930 8.013 1.00 94.94 85 PRO A CA 1
ATOM 679 C C . PRO A 1 85 ? 12.677 -12.313 8.113 1.00 94.94 85 PRO A C 1
ATOM 681 O O . PRO A 1 85 ? 12.441 -12.963 7.091 1.00 94.94 85 PRO A O 1
ATOM 684 N N . ASP A 1 86 ? 12.361 -12.759 9.330 1.00 96.56 86 ASP A N 1
ATOM 685 C CA . ASP A 1 86 ? 11.714 -14.033 9.641 1.00 96.56 86 ASP A CA 1
ATOM 686 C C . ASP A 1 86 ? 10.238 -13.862 10.050 1.00 96.56 86 ASP A C 1
ATOM 688 O O . ASP A 1 86 ? 9.621 -14.815 10.526 1.00 96.56 86 ASP A O 1
ATOM 692 N N . ALA A 1 87 ? 9.650 -12.676 9.835 1.00 95.81 87 ALA A N 1
ATOM 693 C CA . ALA A 1 87 ? 8.265 -12.354 10.195 1.00 95.81 87 ALA A CA 1
ATOM 694 C C . ALA A 1 87 ? 7.252 -13.407 9.710 1.00 95.81 87 ALA A C 1
ATOM 696 O O . ALA A 1 87 ? 6.349 -13.817 10.441 1.00 95.81 87 ALA A O 1
ATOM 697 N N . TRP A 1 88 ? 7.436 -13.893 8.480 1.00 96.56 88 TRP A N 1
ATOM 698 C CA . TRP A 1 88 ? 6.704 -15.026 7.925 1.00 96.56 88 TRP A CA 1
ATOM 699 C C . TRP A 1 88 ? 7.457 -15.643 6.743 1.00 96.56 88 TRP A C 1
ATOM 701 O O . TRP A 1 88 ? 8.391 -15.064 6.188 1.00 96.56 88 TRP A O 1
ATOM 711 N N . LYS A 1 89 ? 7.008 -16.823 6.300 1.00 95.12 89 LYS A N 1
ATOM 712 C CA . LYS A 1 89 ? 7.667 -17.601 5.236 1.00 95.12 89 LYS A CA 1
ATOM 713 C C . LYS A 1 89 ? 7.901 -16.836 3.921 1.00 95.12 89 LYS A C 1
ATOM 715 O O . LYS A 1 89 ? 8.866 -17.139 3.226 1.00 95.12 89 LYS A O 1
ATOM 720 N N . GLY A 1 90 ? 7.037 -15.882 3.564 1.00 93.75 90 GLY A N 1
ATOM 721 C CA . GLY A 1 90 ? 7.149 -15.116 2.318 1.00 93.75 90 GLY A CA 1
ATOM 722 C C . GLY A 1 90 ? 8.099 -13.917 2.389 1.00 93.75 90 GLY A C 1
ATOM 723 O O . GLY A 1 90 ? 8.590 -13.490 1.343 1.00 93.75 90 GLY A O 1
ATOM 724 N N . ARG A 1 91 ? 8.454 -13.438 3.592 1.00 94.88 91 ARG A N 1
ATOM 725 C CA . ARG A 1 91 ? 9.307 -12.252 3.789 1.00 94.88 91 ARG A CA 1
ATOM 726 C C . ARG A 1 91 ? 10.675 -12.397 3.131 1.00 94.88 91 ARG A C 1
ATOM 728 O O . ARG A 1 91 ? 11.146 -11.479 2.469 1.00 94.88 91 ARG A O 1
ATOM 735 N N . LYS A 1 92 ? 11.292 -13.579 3.235 1.00 94.50 92 LYS A N 1
ATOM 736 C CA . LYS A 1 92 ? 12.601 -13.861 2.617 1.00 94.50 92 LYS A CA 1
ATOM 737 C C . LYS A 1 92 ? 12.578 -13.707 1.100 1.00 94.50 92 LYS A C 1
ATOM 739 O O . LYS A 1 92 ? 13.503 -13.134 0.535 1.00 94.50 92 LYS A O 1
ATOM 744 N N . ARG A 1 93 ? 11.514 -14.187 0.444 1.00 95.12 93 ARG A N 1
ATOM 745 C CA . ARG A 1 93 ? 11.336 -14.031 -1.007 1.00 95.12 93 ARG A CA 1
ATOM 746 C C . ARG A 1 93 ? 11.144 -12.558 -1.370 1.00 95.12 93 ARG A C 1
ATOM 748 O O . ARG A 1 93 ? 11.793 -12.089 -2.300 1.00 95.12 93 ARG A O 1
ATOM 755 N N . HIS A 1 94 ? 10.318 -11.840 -0.613 1.00 95.56 94 HIS A N 1
ATOM 756 C CA . HIS A 1 94 ? 10.082 -10.410 -0.808 1.00 95.56 94 HIS A CA 1
ATOM 757 C C . HIS A 1 94 ? 11.378 -9.585 -0.688 1.00 95.56 94 HIS A C 1
ATOM 759 O O . HIS A 1 94 ? 11.673 -8.770 -1.565 1.00 95.56 94 HIS A O 1
ATOM 765 N N . LEU A 1 95 ? 12.202 -9.848 0.334 1.00 94.81 95 LEU A N 1
ATOM 766 C CA . LEU A 1 95 ? 13.493 -9.177 0.528 1.00 94.81 95 LEU A CA 1
ATOM 767 C C . LEU A 1 95 ? 14.502 -9.516 -0.579 1.00 94.81 95 LEU A C 1
ATOM 769 O O . LEU A 1 95 ? 15.087 -8.609 -1.163 1.00 94.81 95 LEU A O 1
ATOM 773 N N . ALA A 1 96 ? 14.656 -10.797 -0.927 1.00 95.44 96 ALA A N 1
ATOM 774 C CA . ALA A 1 9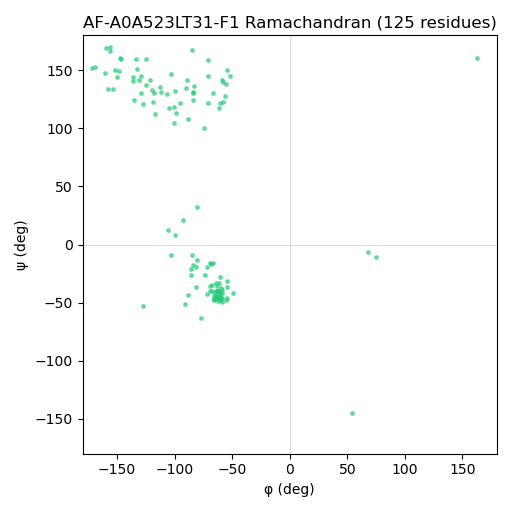6 ? 15.565 -11.218 -1.997 1.00 95.44 96 ALA A CA 1
ATOM 775 C C . ALA A 1 96 ? 15.158 -10.656 -3.371 1.00 95.44 96 ALA A C 1
ATOM 777 O O . ALA A 1 96 ? 16.011 -10.304 -4.184 1.00 95.44 96 ALA A O 1
ATOM 778 N N . THR A 1 97 ? 13.850 -10.542 -3.632 1.00 95.50 97 THR A N 1
ATOM 779 C CA . THR A 1 97 ? 13.333 -9.912 -4.856 1.00 95.50 97 THR A CA 1
ATOM 780 C C . THR A 1 97 ? 13.697 -8.424 -4.895 1.00 95.50 97 THR A C 1
ATOM 782 O O . THR A 1 97 ? 14.133 -7.942 -5.936 1.00 95.50 97 THR A O 1
ATOM 785 N N . ALA A 1 98 ? 13.582 -7.709 -3.768 1.00 93.44 98 ALA A N 1
ATOM 786 C CA . ALA A 1 98 ? 14.004 -6.308 -3.674 1.00 93.44 98 ALA A CA 1
ATOM 787 C C . ALA A 1 98 ? 15.505 -6.153 -3.964 1.00 93.44 98 ALA A C 1
ATOM 789 O O . ALA A 1 98 ? 15.907 -5.318 -4.773 1.00 93.44 98 ALA A O 1
ATOM 790 N N . GLU A 1 99 ? 16.331 -6.992 -3.331 1.00 94.62 99 GLU A N 1
ATOM 791 C CA . GLU A 1 99 ? 17.789 -6.979 -3.476 1.00 94.62 99 GLU A CA 1
ATOM 792 C C . GLU A 1 99 ? 18.220 -7.234 -4.927 1.00 94.62 99 GLU A C 1
ATOM 794 O O . GLU A 1 99 ? 19.057 -6.507 -5.461 1.00 94.62 99 GLU A O 1
ATOM 799 N N . LYS A 1 100 ? 17.586 -8.204 -5.601 1.00 95.19 100 LYS A N 1
ATOM 800 C CA . LYS A 1 100 ? 17.816 -8.524 -7.021 1.00 95.19 100 LYS A CA 1
ATOM 801 C C . LYS A 1 100 ? 17.656 -7.306 -7.935 1.00 95.19 100 LYS A C 1
ATOM 803 O O . LYS A 1 100 ? 18.371 -7.207 -8.931 1.00 95.19 100 LYS A O 1
ATOM 808 N N . PHE A 1 101 ? 16.718 -6.408 -7.640 1.00 92.50 101 PHE A N 1
ATOM 809 C CA . PHE A 1 101 ? 16.473 -5.227 -8.469 1.00 92.50 101 PHE A CA 1
ATOM 810 C C . PHE A 1 101 ? 17.455 -4.080 -8.205 1.00 92.50 101 PHE A C 1
ATOM 812 O O . PHE A 1 101 ? 17.537 -3.163 -9.020 1.00 92.50 101 PHE A O 1
ATOM 819 N N . GLY A 1 102 ? 18.230 -4.125 -7.115 1.00 88.25 102 GLY A N 1
ATOM 820 C CA . GLY A 1 102 ? 19.294 -3.159 -6.803 1.00 88.25 102 GLY A CA 1
ATOM 821 C C . GLY A 1 102 ? 18.818 -1.736 -6.473 1.00 88.25 102 GLY A C 1
ATOM 822 O O . GLY A 1 102 ? 19.619 -0.901 -6.060 1.00 88.25 102 GLY A O 1
ATOM 823 N N . ALA A 1 103 ? 17.525 -1.459 -6.629 1.00 87.44 103 ALA A N 1
ATOM 824 C CA . ALA A 1 103 ? 16.848 -0.219 -6.279 1.00 87.44 103 ALA A CA 1
ATOM 825 C C . ALA A 1 103 ? 15.408 -0.533 -5.851 1.00 87.44 103 ALA A C 1
ATOM 827 O O . ALA A 1 103 ? 14.874 -1.591 -6.182 1.00 87.44 103 ALA A O 1
ATOM 828 N N . MET A 1 104 ? 14.769 0.396 -5.134 1.00 90.94 104 MET A N 1
ATOM 829 C CA . MET A 1 104 ? 13.376 0.240 -4.711 1.00 90.94 104 MET A CA 1
ATOM 830 C C . MET A 1 104 ? 12.462 0.123 -5.947 1.00 90.94 104 MET A C 1
ATOM 832 O O . MET A 1 104 ? 12.372 1.087 -6.713 1.00 90.94 104 MET A O 1
ATOM 836 N N . PRO A 1 105 ? 11.754 -1.004 -6.156 1.00 93.38 105 PRO A N 1
ATOM 837 C CA . PRO A 1 105 ? 10.926 -1.229 -7.344 1.00 93.38 105 PRO A CA 1
ATOM 838 C C . PRO A 1 105 ? 9.551 -0.542 -7.227 1.00 93.38 105 PRO A C 1
ATOM 840 O O . PRO A 1 105 ? 8.551 -1.043 -7.728 1.00 93.38 105 PRO A O 1
ATOM 843 N N . LEU A 1 106 ? 9.492 0.599 -6.534 1.00 95.94 106 LEU A N 1
ATOM 844 C CA . LEU A 1 106 ? 8.278 1.323 -6.175 1.00 95.94 106 LEU A CA 1
ATOM 845 C C . LEU A 1 106 ? 8.584 2.818 -6.001 1.00 95.94 106 LEU A C 1
ATOM 847 O O . LEU A 1 106 ? 9.523 3.192 -5.302 1.00 95.94 106 LEU A O 1
ATOM 851 N N . THR A 1 107 ? 7.747 3.675 -6.582 1.00 97.38 107 THR A N 1
ATOM 852 C CA . THR A 1 107 ? 7.651 5.101 -6.244 1.00 97.38 107 THR A CA 1
ATOM 853 C C . THR A 1 107 ? 6.375 5.353 -5.452 1.00 97.38 107 THR A C 1
ATOM 855 O O . THR A 1 107 ? 5.290 4.981 -5.892 1.00 97.38 107 THR A O 1
ATOM 858 N N . VAL A 1 108 ? 6.485 6.027 -4.308 1.00 97.00 108 VAL A N 1
ATOM 859 C CA . VAL A 1 108 ? 5.331 6.417 -3.484 1.00 97.00 108 VAL A CA 1
ATOM 860 C C . VAL A 1 108 ? 5.008 7.888 -3.740 1.00 97.00 108 VAL A C 1
ATOM 862 O O . VAL A 1 108 ? 5.842 8.760 -3.504 1.00 97.00 108 VAL A O 1
ATOM 865 N N . LYS A 1 109 ? 3.803 8.168 -4.243 1.00 97.69 109 LYS A N 1
ATOM 866 C CA . LYS A 1 109 ? 3.280 9.529 -4.465 1.00 97.69 109 LYS A CA 1
ATOM 867 C C . LYS A 1 109 ? 2.617 10.108 -3.216 1.00 97.69 109 LYS A C 1
ATOM 869 O O . LYS A 1 109 ? 2.586 11.321 -3.042 1.00 97.69 109 LYS A O 1
ATOM 874 N N . GLY A 1 110 ? 2.113 9.239 -2.349 1.00 97.25 110 GLY A N 1
ATOM 875 C CA . GLY A 1 110 ? 1.513 9.586 -1.068 1.00 97.25 110 GLY A CA 1
ATOM 876 C C . GLY A 1 110 ? 1.228 8.326 -0.262 1.00 97.25 110 GLY A C 1
ATOM 877 O O . GLY A 1 110 ? 1.025 7.258 -0.835 1.00 97.25 110 GLY A O 1
ATOM 878 N N . SER A 1 111 ? 1.240 8.440 1.059 1.00 97.38 111 SER A N 1
ATOM 879 C CA . SER A 1 111 ? 0.876 7.352 1.964 1.00 97.38 111 SER A CA 1
ATOM 880 C C . SER A 1 111 ? 0.295 7.937 3.244 1.00 97.38 111 SER A C 1
ATOM 882 O O . SER A 1 111 ? 0.740 9.002 3.680 1.00 97.38 111 SER A O 1
ATOM 884 N N . GLY A 1 112 ? -0.698 7.278 3.835 1.00 98.06 112 GLY A N 1
ATOM 885 C CA . GLY A 1 112 ? -1.312 7.771 5.062 1.00 98.06 112 GLY A CA 1
ATOM 886 C C . GLY A 1 112 ? -2.238 6.781 5.752 1.00 98.06 112 GLY A C 1
ATOM 887 O O . GLY A 1 112 ? -2.859 5.925 5.118 1.00 98.06 112 GLY A O 1
ATOM 888 N N . TRP A 1 113 ? -2.341 6.955 7.068 1.00 98.50 113 TRP A N 1
ATOM 889 C CA . TRP A 1 113 ? -3.313 6.291 7.926 1.00 98.50 113 TRP A CA 1
ATOM 890 C C . TRP A 1 113 ? -4.590 7.121 8.029 1.00 98.50 113 TRP A C 1
ATOM 892 O O . TRP A 1 113 ? -4.542 8.327 8.270 1.00 98.50 113 TRP A O 1
ATOM 902 N N . TYR A 1 114 ? -5.736 6.461 7.897 1.00 98.56 114 TYR A N 1
ATOM 903 C CA . TYR A 1 114 ? -7.052 7.078 8.020 1.00 98.56 114 TYR A CA 1
ATOM 904 C C . TYR A 1 114 ? -7.900 6.271 8.993 1.00 98.56 114 TYR A C 1
ATOM 906 O O . TYR A 1 114 ? -8.017 5.054 8.864 1.00 98.56 114 TYR A O 1
ATOM 914 N N . GLU A 1 115 ? -8.512 6.941 9.961 1.00 98.50 115 GLU A N 1
ATOM 915 C CA . GLU A 1 115 ? -9.438 6.312 10.899 1.00 98.50 115 GLU A CA 1
ATOM 916 C C . GLU A 1 115 ? -10.841 6.212 10.294 1.00 98.50 115 GLU A C 1
ATOM 918 O O . GLU A 1 115 ? -11.362 7.164 9.702 1.00 98.50 115 GLU A O 1
ATOM 923 N N . LEU A 1 116 ? -11.490 5.061 10.469 1.00 98.12 116 LEU A N 1
ATOM 924 C CA . LEU A 1 116 ? -12.891 4.899 10.112 1.00 98.12 116 LEU A CA 1
ATOM 925 C C . LEU A 1 116 ? -13.781 5.604 11.143 1.00 98.12 116 LEU A C 1
ATOM 927 O O . LEU A 1 116 ? -14.100 5.048 12.191 1.00 98.12 116 LEU A O 1
ATOM 931 N N . ILE A 1 117 ? -14.258 6.798 10.799 1.00 98.25 117 ILE A N 1
ATOM 932 C CA . ILE A 1 117 ? -15.181 7.566 11.652 1.00 98.25 117 ILE A CA 1
ATOM 933 C C . ILE A 1 117 ? -16.632 7.080 11.490 1.00 98.25 117 ILE A C 1
ATOM 935 O O . ILE A 1 117 ? -17.409 7.071 12.446 1.00 98.25 117 ILE A O 1
ATOM 939 N N . LYS A 1 118 ? -17.034 6.697 10.270 1.00 97.56 118 LYS A N 1
ATOM 940 C CA . LYS A 1 118 ? -18.400 6.249 9.959 1.00 97.56 118 LYS A CA 1
ATOM 941 C C . LYS A 1 118 ? -18.443 5.442 8.663 1.00 97.56 118 LYS A C 1
ATOM 943 O O . LYS A 1 118 ? -17.719 5.755 7.724 1.00 97.56 118 LYS A O 1
ATOM 948 N N . SER A 1 119 ? -19.344 4.467 8.584 1.00 95.88 119 SER A N 1
ATOM 949 C CA . SER A 1 119 ? -19.677 3.739 7.355 1.00 95.88 119 SER A CA 1
ATOM 950 C C . SER A 1 119 ? -21.193 3.626 7.180 1.00 95.88 119 SER A C 1
ATOM 952 O O . SER A 1 119 ? -21.961 3.770 8.133 1.00 95.88 119 SER A O 1
ATOM 954 N N . PHE A 1 120 ? -21.621 3.385 5.944 1.00 96.31 120 PHE A N 1
ATOM 955 C CA . PHE A 1 120 ? -23.007 3.107 5.584 1.00 96.31 120 PHE A CA 1
ATOM 956 C C . PHE A 1 120 ? -23.023 1.944 4.596 1.00 96.31 120 PHE A C 1
ATOM 958 O O . PHE A 1 120 ? -22.130 1.834 3.755 1.00 96.31 120 PHE A O 1
ATOM 965 N N . GLU A 1 121 ? -24.033 1.087 4.684 1.00 94.88 121 GLU A N 1
ATOM 966 C CA . GLU A 1 121 ? -24.210 -0.002 3.728 1.00 94.88 121 GLU A CA 1
ATOM 967 C C . GLU A 1 121 ? -24.945 0.504 2.482 1.00 94.88 121 GLU A C 1
ATOM 969 O O . GLU A 1 121 ? -25.968 1.183 2.579 1.00 94.88 121 GLU A O 1
ATOM 974 N N . GLY A 1 122 ? -24.412 0.181 1.304 1.00 92.19 122 GLY A N 1
ATOM 975 C CA . GLY A 1 122 ? -25.090 0.417 0.032 1.00 92.19 122 GLY A CA 1
ATOM 976 C C . GLY A 1 122 ? -26.048 -0.724 -0.332 1.00 92.19 122 GLY A C 1
ATOM 977 O O . GLY A 1 122 ? -25.977 -1.810 0.254 1.00 92.19 122 GLY A O 1
ATOM 978 N N . PRO A 1 123 ? -26.926 -0.525 -1.331 1.00 91.81 123 PRO A N 1
ATOM 979 C CA . PRO A 1 123 ? -27.694 -1.624 -1.900 1.00 91.81 123 PRO A CA 1
ATOM 980 C C . PRO A 1 123 ? -26.713 -2.650 -2.480 1.00 91.81 123 PRO A C 1
ATOM 982 O O . PRO A 1 123 ? -25.869 -2.313 -3.311 1.00 91.81 123 PRO A O 1
ATOM 985 N N . LYS A 1 124 ? -26.778 -3.898 -2.004 1.00 90.12 124 LYS A N 1
ATOM 986 C CA . LYS A 1 124 ? -25.912 -4.978 -2.498 1.00 90.12 124 LYS A CA 1
ATOM 987 C C . LYS A 1 124 ? -26.073 -5.101 -4.014 1.00 90.12 124 LYS A C 1
ATOM 989 O O . LYS A 1 124 ? -27.198 -5.050 -4.508 1.00 90.12 124 LYS A O 1
ATOM 994 N N . ALA A 1 125 ? -24.967 -5.286 -4.733 1.00 79.31 125 ALA A N 1
ATOM 995 C CA . ALA A 1 125 ? -25.029 -5.587 -6.157 1.00 79.31 125 ALA A CA 1
ATOM 996 C C . ALA A 1 125 ? -25.884 -6.846 -6.366 1.00 79.31 125 ALA A C 1
ATOM 998 O O . ALA A 1 125 ? -25.657 -7.871 -5.718 1.00 79.31 125 ALA A O 1
ATOM 999 N N . THR A 1 126 ? -26.882 -6.763 -7.240 1.00 71.19 126 THR A N 1
ATOM 1000 C CA . THR A 1 126 ? -27.535 -7.958 -7.772 1.00 71.19 126 THR A CA 1
ATOM 1001 C C . THR A 1 126 ? -26.548 -8.623 -8.719 1.00 71.19 126 THR A C 1
ATOM 1003 O O . THR A 1 126 ? -26.059 -7.962 -9.637 1.00 71.19 126 THR A O 1
ATOM 1006 N N . ALA A 1 127 ? -26.215 -9.880 -8.427 1.00 64.88 127 ALA A N 1
ATOM 1007 C CA . ALA A 1 127 ? -25.371 -10.720 -9.270 1.00 64.88 127 ALA A CA 1
ATOM 1008 C C . ALA A 1 127 ? -25.955 -10.894 -10.679 1.00 64.88 127 ALA A C 1
ATOM 1010 O O . ALA A 1 127 ? -27.203 -10.870 -10.801 1.00 64.88 127 ALA A O 1
#

Secondary structure (DSSP, 8-state):
--EEEEEEEEE-SSGGGHHHHIIIIIIIIHHHHHTSTTEEEEEEEE----STT-----SEEEEEEEE-S-HHHHHHHHHHHHH-TTSSTTHHHHHHHHHHHSS-S-EEEEEEEEE-----PPPPPP-

Foldseek 3Di:
DWKKKKKWAKDFPDPVLVVLCCVQPVVAVQVLLCLFPQWPHKDKDADPDDDDPDDDQHRMMIMTMGDDPDVVRVVVSSVVSLVDCVSDPRSVVNVVSCVVVVHGRMDTSDIDMDTCPDDDDDDDDDD

S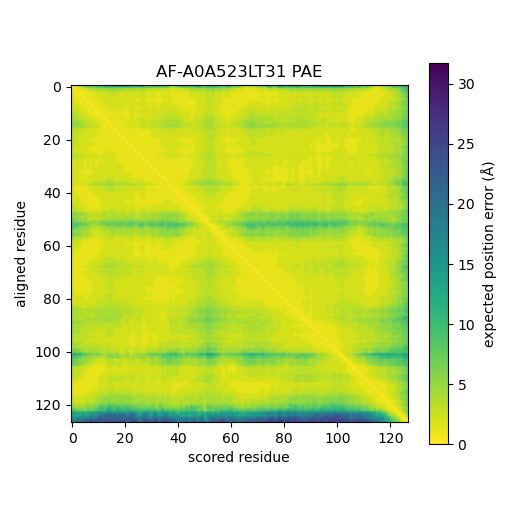equence (127 aa):
MPRFVLIGLCEPPSADQQAQFDEWFVDQHIEDTAKCPNFIRGSVFKLSGPHLDGETVSGYLSLYEVEAPSYEEAERVLNEWQDNPDAWKGRKRHLATAEKFGAMPLTVKGSGWYELIKSFEGPKATA

Solvent-accessible surface area (backbone atoms only — not comparable to full-atom values): 7424 Å² total; per-residue (Å²): 123,50,44,35,36,43,38,35,28,32,40,48,75,40,83,93,37,38,70,52,14,42,60,43,43,70,72,30,46,42,56,56,56,30,68,32,84,53,37,77,40,50,47,76,46,70,63,87,70,70,67,82,93,52,87,74,90,52,59,25,38,39,41,30,39,31,50,34,93,42,69,6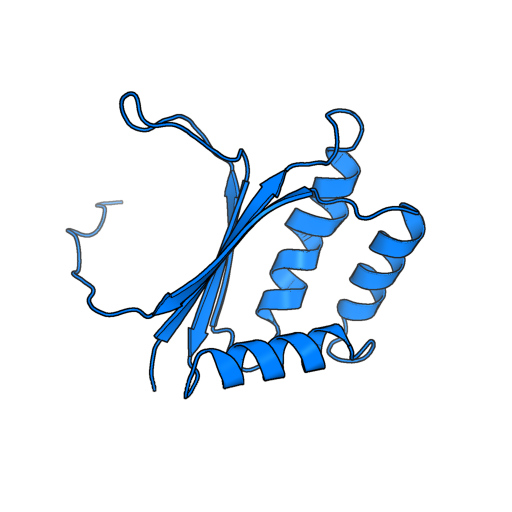7,57,46,52,51,50,46,50,56,42,69,72,36,66,76,68,44,91,61,40,51,57,48,52,51,54,45,57,74,64,75,48,79,54,57,34,78,79,45,71,50,79,44,72,67,86,78,87,81,88,71,85,74,82,81,129

Nearest PDB structures (foldseek):
  1r6y-assembly1_A  TM=5.584E-01  e=3.598E-03  Escherichia coli
  3bf4-assembly1_B  TM=5.956E-01  e=7.731E-03  Cupriavidus pinatubonensis JMP134
  3bn7-assembly1_A-2  TM=6.134E-01  e=5.621E-03  Caulobacter vibrioides CB15
  8ozo-assembly1_A  TM=6.516E-01  e=1.462E-02  Populus tremula
  8oz4-assembly1_A  TM=5.806E-01  e=1.372E-02  Populus tremula

pLDDT: mean 95.91, std 4.58, range [64.88, 98.75]

=== Feature glossary ===
A reading guide for the features in this record.

Start from the sequence.

  · This is the polypeptide sequence — one letter per residue, N-terminus first. Length ranges from a few dozen residues for small domains to over a thousand for large multi-domain proteins.

Fold it, and you get atomic coordinates and the backbone conformation that goes with them.

  · Structure coordinates are given as an mmCIF _atom_site loop: one row per atom with element, residue name, chain id, sequence number, and x/y/z position in Å. Only the four main-chain atoms per residue are included here; side chains are omitted to keep the record compact.

  · Backbone dihedral angles. Every residue except chain termini has a φ (preceding-C → N → Cα → C) and a ψ (N → Cα → C → next-N). They are reported in degrees following the IUPAC sign convention. Secondary structure is essentially a statement about which (φ, ψ) basin each residue occupies.

  · The SS8 string is DSSP's per-residue secondary-structure call. α-helix (H) means an i→i+4 H-bond ladder; β-strand (E) means the residue participates in a β-sheet; 3₁₀ (G) and π (I) are tighter and wider helices; T/S are turns/bends; '-' is loop.

  · SS3 is a coarse helix/strand/coil call (letters a/b/c) made by the P-SEA algorithm from inter-Cα distances and dihedrals. It is less detailed than DSSP but needs only Cα positions.

Summarize the fold with a handful of shape descriptors and a per-residue structural alphabet.

  · Radius of gyration (Rg) is the root-mean-square distance of Cα atoms from their centroid — a single number for overall size and compactness. A globular domain of N residues has Rg ≈ 2.2·N^0.38 Å; an extended or disordered chain has a much larger Rg. The Cα contact count is the number of residue pairs whose Cα atoms are within 8 Å and are more than four positions apart in sequence — a standard proxy for tertiary packing density. The bounding box is the smallest axis-aligned box enclosing all Cα atoms.

  · The Foldseek 3Di string encodes local tertiary geometry as a 20-letter alphabet — one character per residue — derived from the relative positions of nearby Cα atoms. Unlike the amino-acid sequence, 3Di is a direct function of the 3D structure, so two proteins with the same fold have similar 3Di strings even at low sequence identity.

  · Solvent-accessible surface area (SASA) is the area in Å² traced out by the centre of a 1.4 Å probe sphere (a water molecule) rolled over the protein's van der Waals surface (Shrake–Rupley / Lee–Richards construction). Buried residues have near-zero SASA; fully exposed residues can exceed 200 Å². The total SASA scales roughly with the number of surface residues.

Ask how reliable the model is.

  · pLDDT (predicted Local Distance Difference Test) is AlphaFold's per-residue confidence score, ranging from 0 to 100. Values above 90 indicate high confidence (typically well-packed cores); 70–90 is confident; 50–70 low confidence; below 50 usually means the region is disordered or the prediction is unreliable there. AlphaFold stores pLDDT in the mmCIF B-factor column.

  · B-factor (Debye–Waller factor) reflects atomic displacement in the crystal lattice. It is an experimental observable (units Å²), not a prediction; low values mean the atom is pinned down, high values mean it moves or is heterogeneous across the crystal.

  · Predicted Aligned Error (PAE) is an AlphaFold confidence matrix: entry (i, j) is the expected error in the position of residue j, in ångströms, when the prediction is superimposed on the true structure at residue i. Low PAE within a block of residues means that block is internally rigid and well-predicted; high PAE between two blocks means their relative placement is uncertain even if each block individually is confident.

Place it in context: what it resembles, what it is annotated as, and how it looks.

  · Nearest PDB neighbors are the top structural matches found by Foldseek when searching this structure against the entire Protein Data Bank. Each hit reports a TM-score (0 to 1; >0.5 almost always implies the same fold) and an E-value. These are *structural* homologs — they may share no detectable sequence similarity.

  · Functional annotations link the protein to curated databases. InterPro entries identify conserved domains and families by matching the sequence against member-database signatures (Pfam, PROSITE, CDD, …). Gene Ontology (GO) terms describe molecular function, biological process, and cellular component in a controlled vocabulary. CATH places the structure in a hierarchical fold classification (Class/Architecture/Topology/Homologous-superfamily). The organism is the source species.

  · Three diagnostic plots accompany the record. The Cα contact map visualizes the tertiary structure as a 2D adjacency matrix (8 Å cutoff, sequence-local contacts suppressed). The Ramachandran plot shows the distribution of backbone (φ, ψ) torsions, with points in the α and β basins reflecting secondary structure content. The PAE plot shows AlphaFold's inter-residue confidence as a color matrix.

  · Six rendered views show the 3D structure from the faces of a cube — i.e. along ±x, ±y, ±z. Rendering representation is drawn randomly per protein from cartoon (secondary-structure ribbons), sticks (backbone bonds), or molecular surface; coloring is either N→C rainbow (blue at the N-terminus through red at the C-terminus) or one color per chain.